Protein AF-A0A0F9BDG2-F1 (afdb_monomer_lite)

pLDDT: mean 76.9, std 15.54, range [43.59, 94.31]

Foldseek 3Di:
DDDDDDPVRVVLVVQCVQVVVADPVQWDQDPQRFIWGQDPVRDTFGQEDQDPDDGPGPPPPDPGHGDYDDDPPPPPPD

Structure (mmCIF, N/CA/C/O backbone):
data_AF-A0A0F9BDG2-F1
#
_entry.id   AF-A0A0F9BDG2-F1
#
loop_
_atom_site.group_PDB
_atom_site.id
_atom_site.type_symbol
_atom_site.label_atom_id
_atom_site.label_alt_id
_atom_site.label_comp_id
_atom_site.label_asym_id
_atom_site.label_entity_id
_atom_site.label_seq_id
_atom_site.pdbx_PDB_ins_code
_atom_site.Cartn_x
_atom_site.Cartn_y
_atom_site.Cartn_z
_atom_site.occupancy
_atom_site.B_iso_or_equiv
_atom_site.auth_seq_id
_atom_site.auth_comp_id
_atom_site.auth_asym_id
_atom_site.auth_atom_id
_atom_site.pdbx_PDB_model_num
ATOM 1 N N . MET A 1 1 ? 15.965 18.145 13.931 1.00 49.22 1 MET A N 1
ATOM 2 C CA . MET A 1 1 ? 16.524 17.489 12.729 1.00 49.22 1 MET A CA 1
ATOM 3 C C . MET A 1 1 ? 15.393 16.705 12.090 1.00 49.22 1 MET A C 1
ATOM 5 O O . MET A 1 1 ? 14.878 15.802 12.736 1.00 49.22 1 MET A O 1
ATOM 9 N N . VAL A 1 2 ? 14.925 17.105 10.908 1.00 60.12 2 VAL A N 1
ATOM 10 C CA . VAL A 1 2 ? 13.887 16.355 10.184 1.00 60.12 2 VAL A CA 1
ATOM 11 C C . VAL A 1 2 ? 14.605 15.212 9.473 1.00 60.12 2 VAL A C 1
ATOM 13 O O . VAL A 1 2 ? 15.503 15.478 8.681 1.00 60.12 2 VAL A O 1
ATOM 16 N N . LYS A 1 3 ? 14.296 13.958 9.816 1.00 65.25 3 LYS A N 1
ATOM 17 C CA . LYS A 1 3 ? 14.803 12.808 9.056 1.00 65.25 3 LYS A CA 1
ATOM 18 C C . LYS A 1 3 ? 14.118 12.821 7.692 1.00 65.25 3 LYS A C 1
ATOM 20 O O . LYS A 1 3 ? 12.891 12.890 7.638 1.00 65.25 3 LYS A O 1
ATOM 25 N N . GLU A 1 4 ? 14.898 12.787 6.619 1.00 78.38 4 GLU A N 1
ATOM 26 C CA . GLU A 1 4 ? 14.360 12.578 5.277 1.00 78.38 4 GLU A CA 1
ATOM 27 C C . GLU A 1 4 ? 13.667 11.212 5.237 1.00 78.38 4 GLU A C 1
ATOM 29 O O . GLU A 1 4 ? 14.235 10.207 5.669 1.00 78.38 4 GLU A O 1
ATOM 34 N N . LYS A 1 5 ? 12.407 11.196 4.796 1.00 82.12 5 LYS A N 1
ATOM 35 C CA . LYS A 1 5 ? 11.630 9.965 4.632 1.00 82.12 5 LYS A CA 1
ATOM 36 C C . LYS A 1 5 ? 12.023 9.295 3.324 1.00 82.12 5 LYS A C 1
ATOM 38 O O . LYS A 1 5 ? 12.175 9.977 2.310 1.00 82.12 5 LYS A O 1
ATOM 43 N N . SER A 1 6 ? 12.157 7.973 3.342 1.00 89.44 6 SER A N 1
ATOM 44 C CA . SER A 1 6 ? 12.357 7.208 2.115 1.00 89.44 6 SER A CA 1
ATOM 45 C C . SER A 1 6 ? 11.087 7.212 1.257 1.00 89.44 6 SER A C 1
ATOM 47 O O . SER A 1 6 ? 9.986 7.499 1.734 1.00 89.44 6 SER A O 1
ATOM 49 N N . VAL A 1 7 ? 11.221 6.855 -0.023 1.00 85.62 7 VAL A N 1
ATOM 50 C CA . VAL A 1 7 ? 10.064 6.650 -0.912 1.00 85.62 7 VAL A CA 1
ATOM 51 C C . VAL A 1 7 ? 9.119 5.583 -0.348 1.00 85.62 7 VAL A C 1
ATOM 53 O O . VAL A 1 7 ? 7.905 5.758 -0.415 1.00 85.62 7 VAL A O 1
ATOM 56 N N . HIS A 1 8 ? 9.659 4.526 0.265 1.00 90.31 8 HIS A N 1
ATOM 57 C CA . HIS A 1 8 ? 8.865 3.483 0.915 1.00 90.31 8 HIS A CA 1
ATOM 58 C C . HIS A 1 8 ? 8.025 4.044 2.067 1.00 90.31 8 HIS A C 1
ATOM 60 O O . HIS A 1 8 ? 6.814 3.828 2.091 1.00 90.31 8 HIS A O 1
ATOM 66 N N . ASP A 1 9 ? 8.626 4.855 2.945 1.00 91.69 9 ASP A N 1
ATOM 67 C CA . ASP A 1 9 ? 7.911 5.477 4.068 1.00 91.69 9 ASP A CA 1
ATOM 68 C C . ASP A 1 9 ? 6.746 6.348 3.583 1.00 91.69 9 ASP A C 1
ATOM 70 O O . ASP A 1 9 ? 5.661 6.324 4.165 1.00 91.69 9 ASP A O 1
ATOM 74 N N . LEU A 1 10 ? 6.962 7.112 2.505 1.00 90.38 10 LEU A N 1
ATOM 75 C CA . LEU A 1 10 ? 5.937 7.973 1.913 1.00 90.38 10 LEU A CA 1
ATOM 76 C C . LEU A 1 10 ? 4.778 7.162 1.321 1.00 90.38 10 LEU A C 1
ATOM 78 O O . LEU A 1 10 ? 3.621 7.555 1.464 1.00 90.38 10 LEU A O 1
ATOM 82 N N . ILE A 1 11 ? 5.071 6.042 0.660 1.00 91.12 11 ILE A N 1
ATOM 83 C CA . ILE A 1 11 ? 4.053 5.165 0.070 1.00 91.12 11 ILE A CA 1
ATOM 84 C C . ILE A 1 11 ? 3.227 4.486 1.169 1.00 91.12 11 ILE A C 1
ATOM 86 O O . ILE A 1 11 ? 1.997 4.500 1.095 1.00 91.12 11 ILE A O 1
ATOM 90 N N . GLU A 1 12 ? 3.877 3.962 2.209 1.00 92.69 12 GLU A N 1
ATOM 91 C CA . GLU A 1 12 ? 3.200 3.390 3.378 1.00 92.69 12 GLU A CA 1
ATOM 92 C C . GLU A 1 12 ? 2.316 4.431 4.080 1.00 92.69 12 GLU A C 1
ATOM 94 O O . GLU A 1 12 ? 1.155 4.156 4.375 1.00 92.69 12 GLU A O 1
ATOM 99 N N . ASP A 1 13 ? 2.815 5.657 4.281 1.00 92.81 13 ASP A N 1
ATOM 100 C CA . ASP A 1 13 ? 2.037 6.760 4.863 1.00 92.81 13 ASP A CA 1
ATOM 101 C C . ASP A 1 13 ? 0.773 7.068 4.045 1.00 92.81 13 ASP A C 1
ATOM 103 O O . ASP A 1 13 ? -0.306 7.276 4.607 1.00 92.81 13 ASP A O 1
ATOM 107 N N . ILE A 1 14 ? 0.891 7.110 2.713 1.00 90.44 14 ILE A N 1
ATOM 108 C CA . ILE A 1 14 ? -0.243 7.349 1.811 1.00 90.44 14 ILE A CA 1
ATOM 109 C C . ILE A 1 14 ? -1.261 6.213 1.921 1.00 90.44 14 ILE A C 1
ATOM 111 O O . ILE A 1 14 ? -2.464 6.487 1.986 1.00 90.44 14 ILE A O 1
ATOM 115 N N . PHE A 1 15 ? -0.797 4.962 1.946 1.00 90.12 15 PHE A N 1
ATOM 116 C CA . PHE A 1 15 ? -1.660 3.793 2.076 1.00 90.12 15 PHE A CA 1
ATOM 117 C C . PHE A 1 15 ? -2.412 3.795 3.412 1.00 90.12 15 PHE A C 1
ATOM 119 O O . PHE A 1 15 ? -3.641 3.748 3.409 1.00 90.12 15 PHE A O 1
ATOM 126 N N . LEU A 1 16 ? -1.709 3.940 4.538 1.00 91.12 16 LEU A N 1
ATOM 127 C CA . LEU A 1 16 ? -2.301 3.932 5.882 1.00 91.12 16 LEU A CA 1
ATOM 128 C C . LEU A 1 16 ? -3.254 5.115 6.100 1.00 91.12 16 LEU A C 1
ATOM 130 O O . LEU A 1 16 ? -4.301 4.973 6.725 1.00 91.12 16 LEU A O 1
ATOM 134 N N . LYS A 1 17 ? -2.960 6.284 5.513 1.00 91.38 17 LYS A N 1
ATOM 135 C CA . LYS A 1 17 ? -3.874 7.438 5.545 1.00 91.38 17 LYS A CA 1
ATOM 136 C C . LYS A 1 17 ? -5.202 7.158 4.835 1.00 91.38 17 LYS A C 1
ATOM 138 O O . LYS A 1 17 ? -6.227 7.714 5.225 1.00 91.38 17 LYS A O 1
ATOM 143 N N . ARG A 1 18 ? -5.187 6.349 3.771 1.00 87.19 18 ARG A N 1
ATOM 144 C CA . ARG A 1 18 ? -6.392 5.946 3.025 1.00 87.19 18 ARG A CA 1
ATOM 145 C C . ARG A 1 18 ? -7.092 4.743 3.654 1.00 87.19 18 ARG A C 1
ATOM 147 O O . ARG A 1 18 ? -8.300 4.612 3.491 1.00 87.19 18 ARG A O 1
ATOM 154 N N . ASN A 1 19 ? -6.350 3.915 4.384 1.00 87.00 19 ASN A N 1
ATOM 155 C CA . ASN A 1 19 ? -6.810 2.667 4.980 1.00 87.00 19 ASN A CA 1
ATOM 156 C C . ASN A 1 19 ? -6.508 2.656 6.494 1.00 87.00 19 ASN A C 1
ATOM 158 O O . ASN A 1 19 ? -5.617 1.939 6.940 1.00 87.00 19 ASN A O 1
ATOM 162 N N . PRO A 1 20 ? -7.245 3.433 7.313 1.00 85.31 20 PRO A N 1
ATOM 163 C CA . PRO A 1 20 ? -6.944 3.623 8.740 1.00 85.31 20 PRO A CA 1
ATOM 164 C C . PRO A 1 20 ? -7.199 2.386 9.617 1.00 85.31 20 PRO A C 1
ATOM 166 O O . PRO A 1 20 ? -6.980 2.445 10.821 1.00 85.31 20 PRO A O 1
ATOM 169 N N . LYS A 1 21 ? -7.723 1.299 9.035 1.00 83.25 21 LYS A N 1
ATOM 170 C CA . LYS A 1 21 ? -7.926 0.003 9.700 1.00 83.25 21 LYS A CA 1
ATOM 171 C C . LYS A 1 21 ? -6.737 -0.949 9.529 1.00 83.25 21 LYS A C 1
ATOM 173 O O . LYS A 1 21 ? -6.793 -2.056 10.042 1.00 83.25 21 LYS A O 1
ATOM 178 N N . CYS A 1 22 ? -5.732 -0.553 8.754 1.00 87.44 22 CYS A N 1
ATOM 179 C CA . CYS A 1 22 ? -4.520 -1.329 8.542 1.00 87.44 22 CYS A CA 1
ATOM 180 C C . CYS A 1 22 ? -3.422 -0.799 9.456 1.00 87.44 22 CYS A C 1
ATOM 182 O O . CYS A 1 22 ? -3.282 0.420 9.595 1.00 87.44 22 CYS A O 1
ATOM 184 N N . ASP A 1 23 ? -2.607 -1.699 9.990 1.00 91.56 23 ASP A N 1
ATOM 185 C CA . ASP A 1 23 ? -1.429 -1.332 10.757 1.00 91.56 23 ASP A CA 1
ATOM 186 C C . ASP A 1 23 ? -0.167 -1.426 9.894 1.00 91.56 23 ASP A C 1
ATOM 188 O O . ASP A 1 23 ? -0.099 -2.145 8.896 1.00 91.56 23 ASP A O 1
ATOM 192 N N . ARG A 1 24 ? 0.861 -0.643 10.247 1.00 93.62 24 ARG A N 1
ATOM 193 C CA . ARG A 1 24 ? 2.126 -0.640 9.490 1.00 93.62 24 ARG A CA 1
ATOM 194 C C . ARG A 1 24 ? 2.851 -1.979 9.582 1.00 93.62 24 ARG A C 1
ATOM 196 O O . ARG A 1 24 ? 3.543 -2.351 8.646 1.00 93.62 24 ARG A O 1
ATOM 203 N N . GLU A 1 25 ? 2.716 -2.674 10.704 1.00 94.31 25 GLU A N 1
ATOM 204 C CA . GLU A 1 25 ? 3.329 -3.987 10.927 1.00 94.31 25 GLU A CA 1
ATOM 205 C C . GLU A 1 25 ? 2.814 -5.069 9.972 1.00 94.31 25 GLU A C 1
ATOM 207 O O . GLU A 1 25 ? 3.540 -6.017 9.682 1.00 94.31 25 GLU A O 1
ATOM 212 N N . ASP A 1 26 ? 1.620 -4.873 9.412 1.00 92.44 26 ASP A N 1
ATOM 213 C CA . ASP A 1 26 ? 1.039 -5.754 8.402 1.00 92.44 26 ASP A CA 1
ATOM 214 C C . ASP A 1 26 ? 1.555 -5.458 6.986 1.00 92.44 26 ASP A C 1
ATOM 216 O O . ASP A 1 26 ? 1.184 -6.144 6.032 1.00 92.44 26 ASP A O 1
ATOM 220 N N . LEU A 1 27 ? 2.370 -4.412 6.812 1.00 93.00 27 LEU A N 1
ATOM 221 C CA . LEU A 1 27 ? 2.934 -4.030 5.523 1.00 93.00 27 LEU A CA 1
ATOM 222 C C . LEU A 1 27 ? 4.296 -4.682 5.308 1.00 93.00 27 LEU A C 1
ATOM 224 O O . LEU A 1 27 ? 5.192 -4.619 6.147 1.00 93.00 27 LEU A O 1
ATOM 228 N N . ASN A 1 28 ? 4.473 -5.254 4.123 1.00 93.62 28 ASN A N 1
ATOM 229 C CA . ASN A 1 28 ? 5.702 -5.906 3.719 1.00 93.62 28 ASN A CA 1
ATOM 230 C C . ASN A 1 28 ? 6.106 -5.482 2.305 1.00 93.62 28 ASN A C 1
ATOM 232 O O . ASN A 1 28 ? 5.377 -5.697 1.333 1.00 93.62 28 ASN A O 1
ATOM 236 N N . TRP A 1 29 ? 7.304 -4.914 2.177 1.00 92.56 29 TRP A N 1
ATOM 237 C CA . TRP A 1 29 ? 7.910 -4.665 0.874 1.00 92.56 29 TRP A CA 1
ATOM 238 C C . TRP A 1 29 ? 8.501 -5.949 0.314 1.00 92.56 29 TRP A C 1
ATOM 240 O O . TRP A 1 29 ? 9.379 -6.579 0.905 1.00 92.56 29 TRP A O 1
ATOM 250 N N . ARG A 1 30 ? 8.042 -6.319 -0.874 1.00 89.69 30 ARG A N 1
ATOM 251 C CA . ARG A 1 30 ? 8.558 -7.462 -1.617 1.00 89.69 30 ARG A CA 1
ATOM 252 C C . ARG A 1 30 ? 9.853 -7.084 -2.330 1.00 89.69 30 ARG A C 1
ATOM 254 O O . ARG A 1 30 ? 10.058 -5.937 -2.721 1.00 89.69 30 ARG A O 1
ATOM 261 N N . ILE A 1 31 ? 10.699 -8.083 -2.584 1.00 89.50 31 ILE A N 1
ATOM 262 C CA . ILE A 1 31 ? 11.960 -7.911 -3.333 1.00 89.50 31 ILE A CA 1
ATOM 263 C C . ILE A 1 31 ? 11.751 -7.388 -4.763 1.00 89.50 31 ILE A C 1
ATOM 265 O O . ILE A 1 31 ? 12.668 -6.830 -5.353 1.00 89.50 31 ILE A O 1
ATOM 269 N N . ASP A 1 32 ? 10.550 -7.575 -5.314 1.00 85.56 32 ASP A N 1
ATOM 270 C CA . ASP A 1 32 ? 10.139 -7.089 -6.634 1.00 85.56 32 ASP A CA 1
ATOM 271 C C . ASP A 1 32 ? 9.586 -5.652 -6.597 1.00 85.56 32 ASP A C 1
ATOM 273 O O . ASP A 1 32 ? 9.097 -5.151 -7.607 1.00 85.56 32 ASP A O 1
ATOM 277 N N . GLY A 1 33 ? 9.657 -4.982 -5.441 1.00 87.31 33 GLY A N 1
ATOM 278 C CA . GLY A 1 33 ? 9.263 -3.587 -5.290 1.00 87.31 33 GLY A CA 1
ATOM 279 C C . GLY A 1 33 ? 7.759 -3.351 -5.158 1.00 87.31 33 GLY A C 1
ATOM 280 O O . GLY A 1 33 ? 7.307 -2.212 -5.261 1.00 87.31 33 GLY A O 1
ATOM 281 N N . ARG A 1 34 ? 6.966 -4.404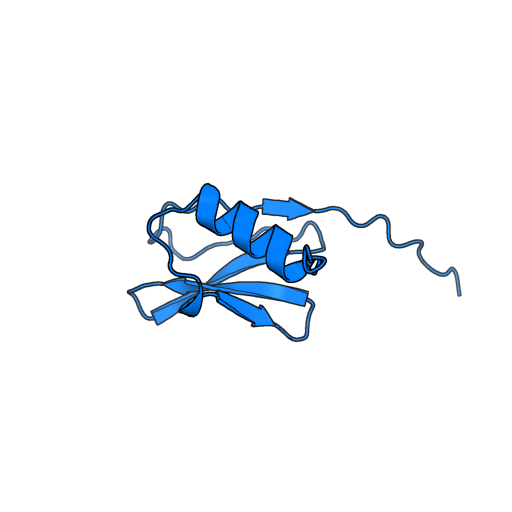 -4.937 1.00 88.12 34 ARG A N 1
ATOM 282 C CA . ARG A 1 34 ? 5.546 -4.287 -4.583 1.00 88.12 34 ARG A CA 1
ATOM 283 C C . ARG A 1 34 ? 5.361 -4.173 -3.072 1.00 88.12 34 ARG A C 1
ATOM 285 O O . ARG A 1 34 ? 6.098 -4.797 -2.311 1.00 88.12 34 ARG A O 1
ATOM 292 N N . LEU A 1 35 ? 4.334 -3.439 -2.651 1.00 90.81 35 LEU A N 1
ATOM 293 C CA . LEU A 1 35 ? 3.890 -3.422 -1.256 1.00 90.81 35 LEU A CA 1
ATOM 294 C C . LEU A 1 35 ? 2.771 -4.443 -1.074 1.00 90.81 35 LEU A C 1
ATOM 296 O O . LEU A 1 35 ? 1.767 -4.410 -1.796 1.00 90.81 35 LEU A O 1
ATOM 300 N N . GLU A 1 36 ? 2.942 -5.324 -0.102 1.00 90.38 36 GLU A N 1
ATOM 301 C CA . GLU A 1 36 ? 1.953 -6.305 0.320 1.00 90.38 36 GLU A CA 1
ATOM 302 C C . GLU A 1 36 ? 1.399 -5.925 1.697 1.00 90.38 36 GLU A C 1
ATOM 304 O O . GLU A 1 36 ? 2.155 -5.502 2.564 1.00 90.38 36 GLU A O 1
ATOM 309 N N . TRP A 1 37 ? 0.088 -6.051 1.890 1.00 90.06 37 TRP A N 1
ATOM 310 C CA . TRP A 1 37 ? -0.579 -5.934 3.185 1.00 90.06 37 TRP A CA 1
ATOM 311 C C . TRP A 1 37 ? -1.112 -7.302 3.604 1.00 90.06 37 TRP A C 1
ATOM 313 O O . TRP A 1 37 ? -1.844 -7.927 2.836 1.00 90.06 37 TRP A O 1
ATOM 323 N N . LEU A 1 38 ? -0.769 -7.765 4.802 1.00 88.12 38 LEU A N 1
ATOM 324 C CA . LEU A 1 38 ? -1.319 -8.977 5.396 1.00 88.12 38 LEU A CA 1
ATOM 325 C C . LEU A 1 38 ? -2.622 -8.637 6.131 1.00 88.12 38 LEU A C 1
ATOM 327 O O . LEU A 1 38 ? -2.605 -7.939 7.137 1.00 88.12 38 LEU A O 1
ATOM 331 N N . CYS A 1 39 ? -3.766 -9.105 5.635 1.00 84.94 39 CYS A N 1
ATOM 332 C CA . CYS A 1 39 ? -5.035 -8.825 6.306 1.00 84.94 39 CYS A CA 1
ATOM 333 C C . CYS A 1 39 ? -5.249 -9.691 7.554 1.00 84.94 39 CYS A C 1
ATOM 335 O O . CYS A 1 39 ? -4.574 -10.700 7.756 1.00 84.94 39 CYS A O 1
ATOM 337 N N . GLU A 1 40 ? -6.280 -9.365 8.339 1.00 84.06 40 GLU A N 1
ATOM 338 C CA . GLU A 1 40 ? -6.712 -10.145 9.513 1.00 84.06 40 GLU A CA 1
ATOM 339 C C . GLU A 1 40 ? -7.029 -11.623 9.198 1.00 84.06 40 GLU A C 1
ATOM 341 O O . GLU A 1 40 ? -6.926 -12.489 10.065 1.00 84.06 40 GLU A O 1
ATOM 346 N N . HIS A 1 41 ? -7.343 -11.940 7.937 1.00 83.62 41 HIS A N 1
ATOM 347 C CA . HIS A 1 41 ? -7.563 -13.308 7.456 1.00 83.62 41 HIS A CA 1
ATOM 348 C C . HIS A 1 41 ? -6.260 -14.044 7.103 1.00 83.62 41 HIS A C 1
ATOM 350 O O . HIS A 1 41 ? -6.307 -15.151 6.571 1.00 83.62 41 HIS A O 1
ATOM 356 N N . SER A 1 42 ? -5.099 -13.442 7.379 1.00 84.06 42 SER A N 1
ATOM 357 C CA . SER A 1 42 ? -3.772 -13.961 7.026 1.00 84.06 42 SER A CA 1
ATOM 358 C C . SER A 1 42 ? -3.556 -14.135 5.514 1.00 84.06 42 SER A C 1
ATOM 360 O O . SER A 1 42 ? -2.821 -15.024 5.082 1.00 84.06 42 SER A O 1
ATOM 362 N N . ILE A 1 43 ? -4.191 -13.286 4.697 1.00 83.25 43 ILE A N 1
ATOM 363 C CA . ILE A 1 43 ? -4.028 -13.253 3.235 1.00 83.25 43 ILE A CA 1
ATOM 364 C C . ILE A 1 43 ? -3.182 -12.032 2.862 1.00 83.25 43 ILE A C 1
ATOM 366 O O . ILE A 1 43 ? -3.456 -10.926 3.321 1.00 83.25 43 ILE A O 1
ATOM 370 N N . GLY A 1 44 ? -2.161 -12.225 2.025 1.00 83.88 44 GLY A N 1
ATOM 371 C CA . GLY A 1 44 ? -1.350 -11.134 1.479 1.00 83.88 44 GLY A CA 1
ATOM 372 C C . GLY A 1 44 ? -2.040 -10.448 0.296 1.00 83.88 44 GLY A C 1
ATOM 373 O O . GLY A 1 44 ? -2.362 -11.088 -0.706 1.00 83.88 44 GLY A O 1
ATOM 374 N N . HIS A 1 45 ? -2.242 -9.136 0.386 1.00 83.06 45 HIS A N 1
ATOM 375 C CA . HIS A 1 45 ? -2.834 -8.294 -0.650 1.00 83.06 45 HIS A CA 1
ATOM 376 C C . HIS A 1 45 ? -1.764 -7.403 -1.263 1.00 83.06 45 HIS A C 1
ATOM 378 O O . HIS A 1 45 ? -1.143 -6.608 -0.565 1.00 83.06 45 HIS A O 1
ATOM 384 N N . THR A 1 46 ? -1.576 -7.451 -2.580 1.00 87.44 46 THR A N 1
ATOM 385 C CA . THR A 1 46 ? -0.755 -6.427 -3.241 1.00 87.44 46 THR A CA 1
ATOM 386 C C . THR A 1 46 ? -1.513 -5.099 -3.232 1.00 87.44 46 THR A C 1
ATOM 388 O O . THR A 1 46 ? -2.542 -4.975 -3.895 1.00 87.44 46 THR A O 1
ATOM 391 N N . VAL A 1 47 ? -1.009 -4.110 -2.493 1.00 86.94 47 VAL A N 1
ATOM 392 C CA . VAL A 1 47 ? -1.662 -2.800 -2.308 1.00 86.94 47 VAL A CA 1
ATOM 393 C C . VAL A 1 47 ? -0.970 -1.663 -3.054 1.00 86.94 47 VAL A C 1
ATOM 395 O O . VAL A 1 47 ? -1.606 -0.645 -3.338 1.00 86.94 47 VAL A O 1
ATOM 398 N N . PHE A 1 48 ? 0.297 -1.860 -3.429 1.00 87.31 48 PHE A N 1
ATOM 399 C CA . PHE A 1 48 ? 1.026 -0.961 -4.316 1.00 87.31 48 PHE A CA 1
ATOM 400 C C . PHE A 1 48 ? 1.921 -1.721 -5.299 1.00 87.31 48 PHE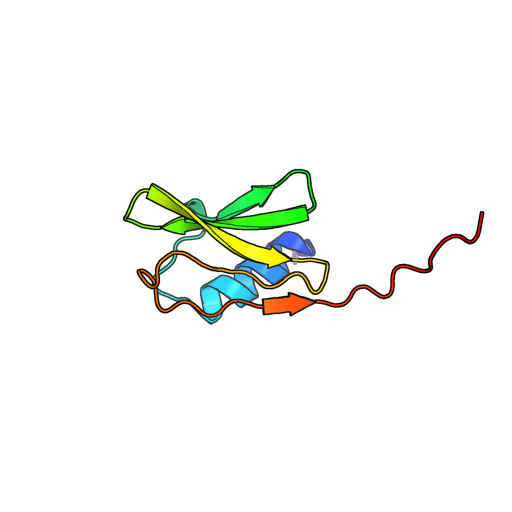 A C 1
ATOM 402 O O . PHE A 1 48 ? 2.564 -2.717 -4.955 1.00 87.31 48 PHE A O 1
ATOM 409 N N . THR A 1 49 ? 1.978 -1.202 -6.525 1.00 86.0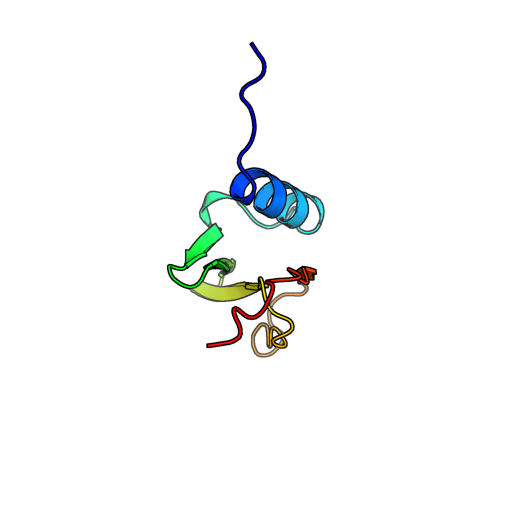0 49 THR A N 1
ATOM 410 C CA . THR A 1 49 ? 2.850 -1.664 -7.607 1.00 86.00 49 THR A CA 1
ATOM 411 C C . THR A 1 49 ? 3.551 -0.475 -8.272 1.00 86.00 49 THR A C 1
ATOM 413 O O . THR A 1 49 ? 2.957 0.594 -8.446 1.00 86.00 49 THR A O 1
ATOM 416 N N . MET A 1 50 ? 4.808 -0.674 -8.683 1.00 78.44 50 MET A N 1
ATOM 417 C CA . MET A 1 50 ? 5.556 0.297 -9.503 1.00 78.44 50 MET A CA 1
ATOM 418 C C . MET A 1 50 ? 5.153 0.287 -10.984 1.00 78.44 50 MET A C 1
ATOM 420 O O . MET A 1 50 ? 5.448 1.227 -11.714 1.00 78.44 50 MET A O 1
ATOM 424 N N . ASP A 1 51 ? 4.457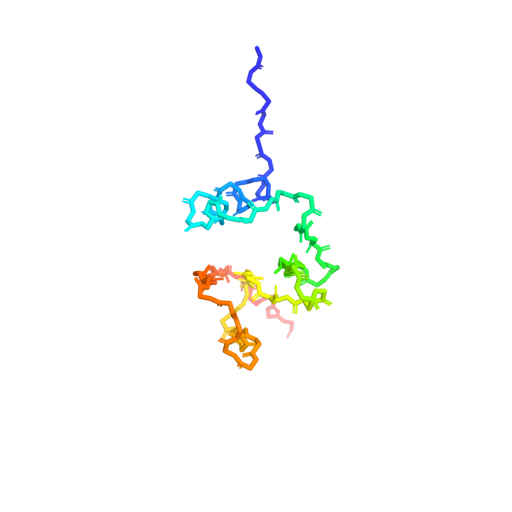 -0.763 -11.412 1.00 74.00 51 ASP A N 1
ATOM 425 C CA . ASP A 1 51 ? 3.970 -0.937 -12.776 1.00 74.00 51 ASP A CA 1
ATOM 426 C C . ASP A 1 51 ? 2.449 -1.084 -12.773 1.00 74.00 51 ASP A C 1
ATOM 428 O O . ASP A 1 51 ? 1.855 -1.496 -11.775 1.00 74.00 51 ASP A O 1
ATOM 432 N N . GLU A 1 52 ? 1.801 -0.778 -13.895 1.00 62.44 52 GLU A N 1
ATOM 433 C CA . GLU A 1 52 ? 0.340 -0.794 -14.071 1.00 62.44 52 GLU A CA 1
ATOM 434 C C . GLU A 1 52 ? -0.228 -2.229 -14.185 1.00 62.44 52 GLU A C 1
ATOM 436 O O . GLU A 1 52 ? -0.975 -2.564 -15.103 1.00 62.44 52 GLU A O 1
ATOM 441 N N . HIS A 1 53 ? 0.149 -3.109 -13.258 1.00 54.06 53 HIS A N 1
ATOM 442 C CA . HIS A 1 53 ? -0.368 -4.466 -13.161 1.00 54.06 53 HIS A CA 1
ATOM 443 C C . HIS A 1 53 ? -1.493 -4.502 -12.131 1.00 54.06 53 HIS A C 1
ATOM 445 O O . HIS A 1 53 ? -1.274 -4.322 -10.934 1.00 54.06 53 HIS A O 1
ATOM 451 N N . TRP A 1 54 ? -2.702 -4.709 -12.647 1.00 51.25 54 TRP A N 1
ATOM 452 C CA . TRP A 1 54 ? -3.962 -4.820 -11.924 1.00 51.25 54 TRP A CA 1
ATOM 453 C C . TRP A 1 54 ? -3.798 -5.614 -10.624 1.00 51.25 54 TRP A C 1
ATOM 455 O O . TRP A 1 54 ? -3.519 -6.814 -10.631 1.00 51.25 54 TRP A O 1
ATOM 465 N N . THR A 1 55 ? -3.977 -4.924 -9.501 1.00 53.06 55 THR A N 1
ATOM 466 C CA . THR A 1 55 ? -4.031 -5.516 -8.169 1.00 53.06 55 THR A CA 1
ATOM 467 C C . THR A 1 55 ? -5.375 -6.216 -8.022 1.00 53.06 55 THR A C 1
ATOM 469 O O . THR A 1 55 ? -6.376 -5.624 -7.631 1.00 53.06 55 THR A O 1
ATOM 472 N N . HIS A 1 56 ? -5.419 -7.498 -8.384 1.00 47.81 56 HIS A N 1
ATOM 473 C CA . HIS A 1 56 ? -6.550 -8.357 -8.050 1.00 47.81 56 HIS A CA 1
ATOM 474 C C . HIS A 1 56 ? -6.447 -8.681 -6.554 1.00 47.81 56 HIS A C 1
ATOM 476 O O . HIS A 1 56 ? -5.823 -9.656 -6.136 1.00 47.81 56 HIS A O 1
ATOM 482 N N . GLY A 1 57 ? -6.926 -7.750 -5.732 1.00 49.34 57 GLY A N 1
ATOM 483 C CA . GLY A 1 57 ? -6.891 -7.850 -4.284 1.00 49.34 57 GLY A CA 1
ATOM 484 C C . GLY A 1 57 ? -7.985 -8.780 -3.784 1.00 49.34 57 GLY A C 1
ATOM 485 O O . GLY A 1 57 ? -9.081 -8.305 -3.531 1.00 49.34 57 GLY A O 1
ATOM 486 N N . CYS A 1 58 ? -7.638 -10.055 -3.567 1.00 53.12 58 CYS A N 1
ATOM 487 C CA . CYS A 1 58 ? -8.448 -11.062 -2.865 1.00 53.12 58 CYS A CA 1
ATOM 488 C C . CYS A 1 58 ? -9.829 -11.334 -3.497 1.00 53.12 58 CYS A C 1
ATOM 490 O O . CYS A 1 58 ? -10.337 -10.566 -4.307 1.00 53.12 58 CYS A O 1
ATOM 492 N N . ASP A 1 59 ? -10.459 -12.446 -3.131 1.00 55.03 59 ASP A N 1
ATOM 493 C CA . ASP A 1 59 ? -11.835 -12.803 -3.500 1.00 55.03 59 ASP A CA 1
ATOM 494 C C . ASP A 1 59 ? -12.889 -11.861 -2.852 1.00 55.03 59 ASP A C 1
ATOM 496 O O . ASP A 1 59 ? -13.918 -12.303 -2.349 1.00 55.03 59 ASP A O 1
ATOM 500 N N . GLY A 1 60 ? -12.636 -10.546 -2.819 1.00 55.19 60 GLY A N 1
ATOM 501 C CA . GLY A 1 60 ? -13.559 -9.524 -2.320 1.00 55.19 60 GLY A CA 1
ATOM 502 C C . GLY A 1 60 ? -13.632 -9.372 -0.797 1.00 55.19 60 GLY A C 1
ATOM 503 O O . GLY A 1 60 ? -14.572 -8.754 -0.311 1.00 55.19 60 GLY A O 1
ATOM 504 N N . CYS A 1 61 ? -12.687 -9.918 -0.021 1.00 58.00 61 CYS A N 1
ATOM 505 C CA . CYS A 1 61 ? -12.811 -9.929 1.446 1.00 58.00 61 CYS A CA 1
ATOM 506 C C . CYS A 1 61 ? -12.465 -8.606 2.148 1.00 58.00 61 CYS A C 1
ATOM 508 O O . CYS A 1 61 ? -12.863 -8.424 3.297 1.00 58.00 61 CYS A O 1
ATOM 510 N N . CYS A 1 62 ? -11.717 -7.696 1.517 1.00 65.75 62 CYS A N 1
ATOM 511 C CA . CYS A 1 62 ? -11.279 -6.461 2.171 1.00 65.75 62 CYS A CA 1
ATOM 512 C C . CYS A 1 62 ? -11.524 -5.242 1.274 1.00 65.75 62 CYS A C 1
ATOM 514 O O . CYS A 1 62 ? -10.894 -5.108 0.226 1.00 65.75 62 CYS A O 1
ATOM 516 N N . ASP A 1 63 ? -12.405 -4.340 1.719 1.00 71.12 63 ASP A N 1
ATOM 517 C CA . ASP A 1 63 ? -12.730 -3.060 1.069 1.00 71.12 63 ASP A CA 1
ATOM 518 C C . ASP A 1 63 ? -11.587 -2.040 1.235 1.00 71.12 63 ASP A C 1
ATOM 520 O O . ASP A 1 63 ? -11.730 -1.015 1.909 1.00 71.12 63 ASP A O 1
ATOM 524 N N . LEU A 1 64 ? -10.417 -2.335 0.667 1.00 72.19 64 LEU A N 1
ATOM 525 C CA . LEU A 1 64 ? -9.255 -1.452 0.724 1.00 72.19 64 LEU A CA 1
ATOM 526 C C . LEU A 1 64 ? -9.004 -0.712 -0.583 1.00 72.19 64 LEU A C 1
ATOM 528 O O . LEU A 1 64 ? -9.199 -1.228 -1.683 1.00 72.19 64 LEU A O 1
ATOM 532 N N . VAL A 1 65 ? -8.474 0.502 -0.447 1.00 75.88 65 VAL A N 1
ATOM 533 C CA . VAL A 1 65 ? -8.018 1.305 -1.581 1.00 75.88 65 VAL A CA 1
ATOM 534 C C . VAL A 1 65 ? -6.616 0.856 -1.993 1.00 75.88 65 VAL A C 1
ATOM 536 O O . VAL A 1 65 ? -5.667 1.004 -1.220 1.00 75.88 65 VAL A O 1
ATOM 539 N N . THR A 1 66 ? -6.476 0.381 -3.232 1.00 76.38 66 THR A N 1
ATOM 540 C CA . THR A 1 66 ? -5.187 0.091 -3.883 1.00 76.38 66 THR A CA 1
ATOM 541 C C . THR A 1 66 ? -4.769 1.235 -4.811 1.00 76.38 66 THR A C 1
ATOM 543 O O . THR A 1 66 ? -5.580 2.089 -5.183 1.00 76.38 66 THR A O 1
ATOM 546 N N . PHE A 1 67 ? -3.483 1.308 -5.164 1.00 76.31 67 PHE A N 1
ATOM 547 C CA . PHE A 1 67 ? -2.988 2.281 -6.143 1.00 76.31 67 PHE A CA 1
ATOM 548 C C . PHE A 1 67 ? -1.718 1.799 -6.854 1.00 76.31 67 PHE A C 1
ATOM 550 O O . PHE A 1 67 ? -0.997 0.936 -6.361 1.00 76.31 67 PHE A O 1
ATOM 557 N N . SER A 1 68 ? -1.422 2.412 -7.998 1.00 78.19 68 SER A N 1
ATOM 558 C CA . SER A 1 68 ? -0.200 2.181 -8.773 1.00 78.19 68 SER A CA 1
ATOM 559 C C . SER A 1 68 ? 0.414 3.523 -9.159 1.00 78.19 68 SER A C 1
ATOM 561 O O . SER A 1 68 ? -0.307 4.498 -9.390 1.00 78.19 68 SER A O 1
ATOM 563 N N . ILE A 1 69 ? 1.742 3.588 -9.230 1.00 71.88 69 ILE A N 1
ATOM 564 C CA . ILE A 1 69 ? 2.467 4.772 -9.708 1.00 71.88 69 ILE A CA 1
ATOM 565 C C . ILE A 1 69 ? 3.180 4.384 -10.991 1.00 71.88 69 ILE A C 1
ATOM 567 O O . ILE A 1 69 ? 3.907 3.404 -10.998 1.00 71.88 69 ILE A O 1
ATOM 571 N N . LYS A 1 70 ? 3.008 5.162 -12.063 1.00 68.75 70 LYS A N 1
ATOM 572 C CA . LYS A 1 70 ? 3.804 4.985 -13.280 1.00 68.75 70 LYS A CA 1
ATOM 573 C C . LYS A 1 70 ? 5.170 5.613 -13.073 1.00 68.75 70 LYS A C 1
ATOM 575 O O . LYS A 1 70 ? 5.293 6.838 -13.104 1.00 68.75 70 LYS A O 1
ATOM 580 N N . PHE A 1 71 ? 6.192 4.786 -12.896 1.00 60.16 71 PHE A N 1
ATOM 581 C CA . PHE A 1 71 ? 7.555 5.254 -13.087 1.00 60.16 71 PHE A CA 1
ATOM 582 C C . PHE A 1 71 ? 7.831 5.305 -14.585 1.00 60.16 71 PHE A C 1
ATOM 584 O O . PHE A 1 71 ? 7.692 4.312 -15.295 1.00 60.16 71 PHE A O 1
ATOM 591 N N . ASN A 1 72 ? 8.213 6.481 -15.079 1.00 52.31 72 ASN A N 1
ATOM 592 C CA . ASN A 1 72 ? 8.765 6.606 -16.420 1.00 52.31 72 ASN A CA 1
ATOM 593 C C . ASN A 1 72 ? 10.200 6.070 -16.347 1.00 52.31 72 ASN A C 1
ATOM 595 O O . ASN A 1 72 ? 11.149 6.840 -16.236 1.00 52.31 72 ASN A O 1
ATOM 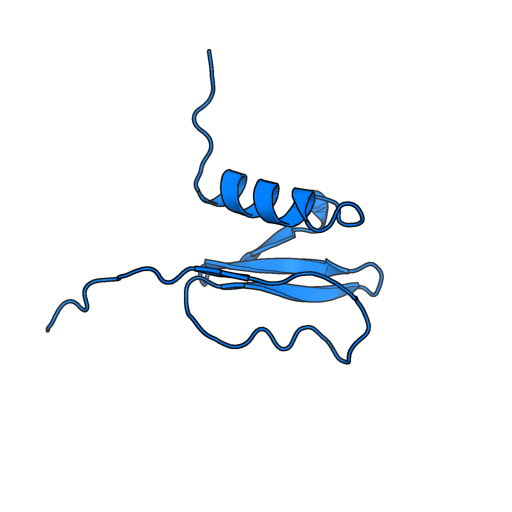599 N N . VAL A 1 73 ? 10.349 4.745 -16.278 1.00 50.94 73 VAL A N 1
ATOM 600 C CA . VAL A 1 73 ? 11.658 4.103 -16.382 1.00 50.94 73 VAL A CA 1
ATOM 601 C C . VAL A 1 73 ? 12.053 4.246 -17.850 1.00 50.94 73 VAL A C 1
ATOM 603 O O . VAL A 1 73 ? 11.373 3.655 -18.697 1.00 50.94 73 VAL A O 1
ATOM 606 N N . PRO A 1 74 ? 13.060 5.070 -18.204 1.00 50.25 74 PRO A N 1
ATOM 607 C CA . PRO A 1 74 ? 13.568 5.063 -19.564 1.00 50.25 74 PRO A CA 1
ATOM 608 C C . PRO A 1 74 ? 13.965 3.621 -19.863 1.00 50.25 74 PRO A C 1
ATOM 610 O O . PRO A 1 74 ? 14.746 3.023 -19.126 1.00 50.25 74 PRO A O 1
ATOM 613 N N . LYS A 1 75 ? 1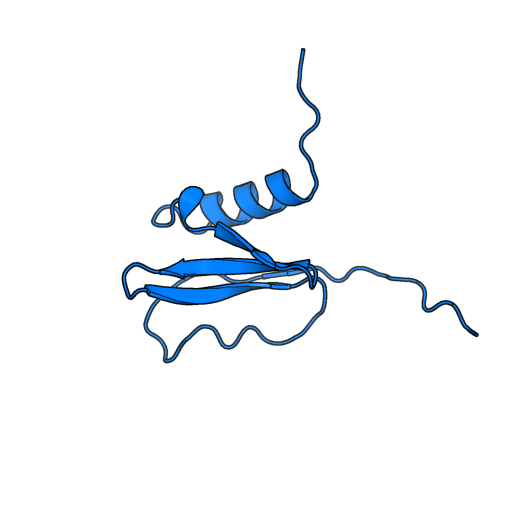3.355 3.024 -20.891 1.00 52.62 75 LYS A N 1
ATOM 614 C CA . LYS A 1 75 ? 13.871 1.771 -21.426 1.00 52.62 75 LYS A CA 1
ATOM 615 C C . LYS A 1 75 ? 15.268 2.111 -21.911 1.00 52.62 75 LYS A C 1
ATOM 617 O O . LYS A 1 75 ? 15.387 2.862 -22.875 1.00 52.62 75 LYS A O 1
ATOM 622 N N . ASP A 1 76 ? 16.291 1.617 -21.227 1.00 54.69 76 ASP A N 1
ATOM 623 C CA . ASP A 1 76 ? 17.608 1.525 -21.834 1.00 54.69 76 ASP A CA 1
ATOM 624 C C . ASP A 1 76 ? 17.421 0.682 -23.104 1.00 54.69 76 ASP A C 1
ATOM 626 O O . ASP A 1 76 ? 17.171 -0.525 -23.048 1.00 54.69 76 ASP A O 1
ATOM 630 N N . GLU A 1 77 ? 17.391 1.365 -24.251 1.00 47.69 77 GLU A N 1
ATOM 631 C CA . GLU A 1 77 ? 17.505 0.749 -25.565 1.00 47.69 77 GLU A CA 1
ATOM 632 C C . GLU A 1 77 ? 18.886 0.097 -25.610 1.00 47.69 77 GLU A C 1
ATOM 634 O O . GLU A 1 77 ? 19.909 0.782 -25.638 1.00 47.69 77 GLU A O 1
ATOM 639 N N . ASN A 1 78 ? 18.893 -1.231 -25.532 1.00 43.59 78 ASN A N 1
ATOM 640 C CA . ASN A 1 78 ? 20.064 -2.064 -25.771 1.00 43.59 78 ASN A CA 1
ATOM 641 C C . ASN A 1 78 ? 20.137 -2.417 -27.259 1.00 43.59 78 ASN A C 1
ATOM 643 O O . ASN A 1 78 ? 19.068 -2.770 -27.813 1.00 43.59 78 ASN A O 1
#

Secondary structure (DSSP, 8-state):
-PPPPPHHHHHHHHHHHH-TTS-GGGEEE-TTS-EEEE-TTS-EEEEEESS------TTS------EE----------

Sequence (78 aa):
MVKEKSVHDLIEDIFLKRNPKCDREDLNWRIDGRLEWLCEHSIGHTVFTMDEHWTHGCDGCCDLVTFSIKFNVPKDEN

Organism: NCBI:txid412755

Radius of gyration: 13.95 Å; chains: 1; bounding box: 34×32×38 Å